Protein AF-Q63VU5-F1 (afdb_monomer_lite)

Sequence (83 aa):
MVDTIKSLDDALRESIDESNIAIEGFQRISDLLKVIEHLASANGIAHITTVAKEASLIALEYGDIASTGRGAFEASRKEVLHG

pLDDT: mean 79.95, std 14.57, range [39.06, 96.88]

Radius of gyration: 18.9 Å; chains: 1; bounding box: 36×34×50 Å

Structure (mmCIF, N/CA/C/O backbone):
data_AF-Q63VU5-F1
#
_entry.id   AF-Q63VU5-F1
#
loop_
_atom_site.group_PDB
_atom_site.id
_atom_site.type_symbol
_atom_site.label_atom_id
_atom_site.label_alt_id
_atom_site.label_comp_id
_atom_site.label_asym_id
_atom_site.label_entity_id
_atom_site.label_seq_id
_atom_site.pdbx_PDB_ins_code
_atom_site.Cartn_x
_atom_site.Cartn_y
_atom_site.Cartn_z
_atom_site.occupancy
_atom_site.B_iso_or_equiv
_atom_site.auth_seq_id
_atom_site.auth_comp_id
_atom_site.auth_asym_id
_atom_site.auth_atom_id
_atom_site.pdbx_PDB_model_num
ATOM 1 N N . MET A 1 1 ? 20.288 -28.190 -26.566 1.00 39.06 1 MET A N 1
ATOM 2 C CA . MET A 1 1 ? 19.533 -27.254 -25.713 1.00 39.06 1 MET A CA 1
ATOM 3 C C . MET A 1 1 ? 19.849 -25.875 -26.244 1.00 39.06 1 MET A C 1
ATOM 5 O O . MET A 1 1 ? 21.017 -25.519 -26.254 1.00 39.06 1 MET A O 1
ATOM 9 N N . VAL A 1 2 ? 18.873 -25.197 -26.848 1.00 41.75 2 VAL A N 1
ATOM 10 C CA . VAL A 1 2 ? 19.049 -23.804 -27.271 1.00 41.75 2 VAL A CA 1
ATOM 11 C C . VAL A 1 2 ? 18.809 -22.983 -26.016 1.00 41.75 2 VAL A C 1
ATOM 13 O O . VAL A 1 2 ? 17.686 -22.970 -25.519 1.00 41.75 2 VAL A O 1
ATOM 16 N N . ASP A 1 3 ? 19.865 -22.383 -25.474 1.00 43.16 3 ASP A N 1
ATOM 17 C CA . ASP A 1 3 ? 19.724 -21.290 -24.520 1.00 43.16 3 ASP A CA 1
ATOM 18 C C . ASP A 1 3 ? 19.005 -20.169 -25.263 1.00 43.16 3 ASP A C 1
ATOM 20 O O . ASP A 1 3 ? 19.573 -19.488 -26.119 1.00 43.16 3 ASP A O 1
ATOM 24 N N . THR A 1 4 ? 17.700 -20.067 -25.028 1.00 52.31 4 THR A N 1
ATOM 25 C CA . THR A 1 4 ? 16.862 -19.024 -25.600 1.00 52.31 4 THR A CA 1
ATOM 26 C C . THR A 1 4 ? 17.348 -17.706 -25.017 1.00 52.31 4 THR A C 1
ATOM 28 O O . THR A 1 4 ? 16.997 -17.353 -23.893 1.00 52.31 4 THR A O 1
ATOM 31 N N . ILE A 1 5 ? 18.195 -16.991 -25.757 1.00 57.38 5 ILE A N 1
ATOM 32 C CA . ILE A 1 5 ? 18.475 -15.584 -25.485 1.00 57.38 5 ILE A CA 1
ATOM 33 C C . ILE A 1 5 ? 17.108 -14.893 -25.516 1.00 57.38 5 ILE A C 1
ATOM 35 O O . ILE A 1 5 ? 16.526 -14.736 -26.590 1.00 57.38 5 ILE A O 1
ATOM 39 N N . LYS A 1 6 ? 16.553 -14.561 -24.341 1.00 60.88 6 LYS A N 1
ATOM 40 C CA . LYS A 1 6 ? 15.363 -13.707 -24.253 1.00 60.88 6 LYS A CA 1
ATOM 41 C C . LYS A 1 6 ? 15.702 -12.416 -24.982 1.00 60.88 6 LYS A C 1
ATOM 43 O O . LYS A 1 6 ? 16.762 -11.836 -24.730 1.00 60.88 6 LYS A O 1
ATOM 48 N N . SER A 1 7 ? 14.846 -12.000 -25.914 1.00 75.06 7 SER A N 1
ATOM 49 C CA . SER A 1 7 ? 15.070 -10.725 -26.581 1.00 75.06 7 SER A CA 1
ATOM 50 C C . SER A 1 7 ? 15.013 -9.612 -25.534 1.00 75.06 7 SER A C 1
ATOM 52 O O . SER A 1 7 ? 14.336 -9.739 -24.509 1.00 75.06 7 SER A O 1
ATOM 54 N N . LEU A 1 8 ? 15.752 -8.529 -25.774 1.00 66.00 8 LEU A N 1
ATOM 55 C CA . LEU A 1 8 ? 15.741 -7.365 -24.893 1.00 66.00 8 LEU A CA 1
ATOM 56 C C . LEU A 1 8 ? 14.299 -6.886 -24.649 1.00 66.00 8 LEU A C 1
ATOM 58 O O . LEU A 1 8 ? 13.942 -6.613 -23.511 1.00 66.00 8 LEU A O 1
ATOM 62 N N . ASP A 1 9 ? 13.448 -6.899 -25.676 1.00 64.88 9 ASP A N 1
ATOM 63 C CA . ASP A 1 9 ? 12.034 -6.530 -25.565 1.00 64.88 9 ASP A CA 1
ATOM 64 C C . ASP A 1 9 ? 11.218 -7.470 -24.665 1.00 64.88 9 ASP A C 1
ATOM 66 O O . ASP A 1 9 ? 10.364 -6.993 -23.916 1.00 64.88 9 ASP A O 1
ATOM 70 N N . ASP A 1 10 ? 11.487 -8.780 -24.682 1.00 73.88 10 ASP A N 1
ATOM 71 C CA . ASP A 1 10 ? 10.788 -9.744 -23.818 1.00 73.88 10 ASP A CA 1
ATOM 72 C C . ASP A 1 10 ? 11.141 -9.518 -22.346 1.00 73.88 10 ASP A C 1
ATOM 74 O O . ASP A 1 10 ? 10.253 -9.421 -21.499 1.00 73.88 10 ASP A O 1
ATOM 78 N N . ALA A 1 11 ? 12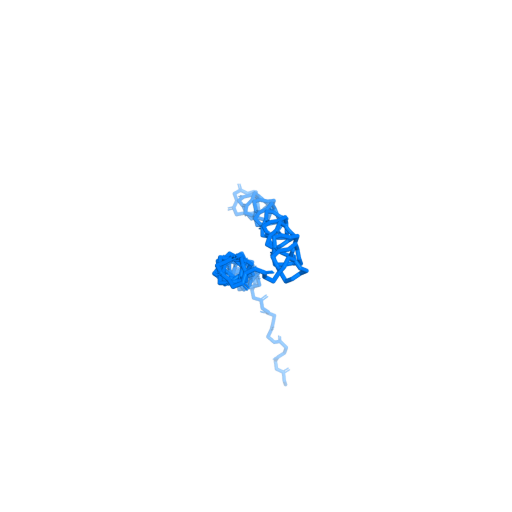.434 -9.358 -22.050 1.00 68.62 11 ALA A N 1
ATOM 79 C CA . ALA A 1 11 ? 12.899 -9.041 -20.702 1.00 68.62 11 ALA A CA 1
ATOM 80 C C . ALA A 1 11 ? 12.356 -7.683 -20.230 1.00 68.62 11 ALA A C 1
ATOM 82 O O . ALA A 1 11 ? 11.978 -7.523 -19.067 1.00 68.62 11 ALA A O 1
ATOM 83 N N . LEU A 1 12 ? 12.272 -6.709 -21.144 1.00 62.62 12 LEU A N 1
ATOM 84 C CA . LEU A 1 12 ? 11.749 -5.393 -20.815 1.00 62.62 12 LEU A CA 1
ATOM 85 C C . LEU A 1 12 ? 10.239 -5.417 -20.537 1.00 62.62 12 LEU A C 1
ATOM 87 O O . LEU A 1 12 ? 9.752 -4.674 -19.687 1.00 62.62 12 LEU A O 1
ATOM 91 N N . ARG A 1 13 ? 9.487 -6.248 -21.261 1.00 66.00 13 ARG A N 1
ATOM 92 C CA . ARG A 1 13 ? 8.040 -6.401 -21.087 1.00 66.00 13 ARG A CA 1
ATOM 93 C C . ARG A 1 13 ? 7.700 -7.113 -19.781 1.00 66.00 13 ARG A C 1
ATOM 95 O O . ARG A 1 13 ? 6.840 -6.626 -19.053 1.00 66.00 13 ARG A O 1
ATOM 102 N N . GLU A 1 14 ? 8.408 -8.195 -19.459 1.00 70.81 14 GLU A N 1
ATOM 103 C CA . GLU A 1 14 ? 8.242 -8.919 -18.190 1.00 70.81 14 GLU A CA 1
ATOM 104 C C . GLU A 1 14 ? 8.494 -8.003 -16.982 1.00 70.81 14 GLU A C 1
ATOM 106 O O . GLU A 1 14 ? 7.689 -7.974 -16.054 1.00 70.81 14 GLU A O 1
ATOM 111 N N . SER A 1 15 ? 9.536 -7.165 -17.032 1.00 64.75 15 SER A N 1
ATOM 112 C CA . SER A 1 15 ? 9.832 -6.197 -15.966 1.00 64.75 15 SER A CA 1
ATOM 113 C C . SER A 1 15 ? 8.721 -5.150 -15.759 1.00 64.75 15 SER A C 1
ATOM 115 O O . SER A 1 15 ? 8.455 -4.750 -14.620 1.00 64.75 15 SER A O 1
ATOM 117 N N . ILE A 1 16 ? 8.042 -4.715 -16.829 1.00 65.69 16 ILE A N 1
ATOM 118 C CA . ILE A 1 16 ? 6.905 -3.779 -16.733 1.00 65.69 16 ILE A CA 1
ATOM 119 C C . ILE A 1 16 ? 5.695 -4.466 -16.108 1.00 65.69 16 ILE A C 1
ATOM 121 O O . ILE A 1 16 ? 5.044 -3.882 -15.239 1.00 65.69 16 ILE A O 1
ATOM 125 N N . ASP A 1 17 ? 5.396 -5.690 -16.542 1.00 69.94 17 ASP A N 1
ATOM 126 C CA . ASP A 1 17 ? 4.256 -6.450 -16.036 1.00 69.94 17 ASP A CA 1
ATOM 127 C C . ASP A 1 17 ? 4.433 -6.756 -14.539 1.00 69.94 17 ASP A C 1
ATOM 129 O O . ASP A 1 17 ? 3.515 -6.514 -13.754 1.00 69.94 17 ASP A O 1
ATOM 133 N N . GLU A 1 18 ? 5.632 -7.164 -14.108 1.00 70.00 18 GLU A N 1
ATOM 134 C CA . GLU A 1 18 ? 5.965 -7.358 -12.688 1.00 70.00 18 GLU A CA 1
ATOM 135 C C . GLU A 1 18 ? 5.824 -6.066 -11.869 1.00 70.00 18 GLU A C 1
ATOM 137 O O . GLU A 1 18 ? 5.237 -6.078 -10.784 1.00 70.00 18 GLU A O 1
ATOM 142 N N . SER A 1 19 ? 6.296 -4.933 -12.403 1.00 70.06 19 SER A N 1
ATOM 143 C CA . SER A 1 19 ? 6.177 -3.633 -11.729 1.00 70.06 19 SER A CA 1
ATOM 144 C C . SER A 1 19 ? 4.714 -3.197 -11.581 1.00 70.06 19 SER A C 1
ATOM 146 O O . SER A 1 19 ? 4.319 -2.717 -10.520 1.00 70.06 19 SER A O 1
ATOM 148 N N . ASN A 1 20 ? 3.881 -3.397 -12.608 1.00 72.62 20 ASN A N 1
ATOM 149 C CA . ASN A 1 20 ? 2.449 -3.087 -12.545 1.00 72.62 20 ASN A CA 1
ATOM 150 C C . ASN A 1 20 ? 1.714 -3.982 -11.539 1.00 72.62 20 ASN A C 1
ATOM 152 O O . ASN A 1 20 ? 0.916 -3.480 -10.747 1.00 72.62 20 ASN A O 1
ATOM 156 N N . ILE A 1 21 ? 2.018 -5.284 -11.526 1.00 75.50 21 ILE A N 1
ATOM 157 C CA . ILE A 1 21 ? 1.455 -6.231 -10.553 1.00 75.50 21 ILE A CA 1
ATOM 158 C C . ILE A 1 21 ? 1.833 -5.819 -9.124 1.00 75.50 21 ILE A C 1
ATOM 160 O O . ILE A 1 21 ? 0.985 -5.865 -8.231 1.00 75.50 21 ILE A O 1
ATOM 164 N N . ALA A 1 22 ? 3.074 -5.376 -8.902 1.00 79.81 22 ALA A N 1
ATOM 165 C CA . ALA A 1 22 ? 3.525 -4.903 -7.598 1.00 79.81 22 ALA A CA 1
ATOM 166 C C . ALA A 1 22 ? 2.760 -3.647 -7.142 1.00 79.81 22 ALA A C 1
ATOM 168 O O . ALA A 1 22 ? 2.252 -3.621 -6.020 1.00 79.81 22 ALA A O 1
ATOM 169 N N . ILE A 1 23 ? 2.613 -2.640 -8.013 1.00 85.06 23 ILE A N 1
ATOM 170 C CA . ILE A 1 23 ? 1.873 -1.400 -7.712 1.00 85.06 23 ILE A CA 1
ATOM 171 C C . ILE A 1 23 ? 0.408 -1.708 -7.370 1.00 85.06 23 ILE A C 1
ATOM 173 O O . ILE A 1 23 ? -0.092 -1.277 -6.329 1.00 85.06 23 ILE A O 1
ATOM 177 N N . GLU A 1 24 ? -0.280 -2.497 -8.203 1.00 88.12 24 GLU A N 1
ATOM 178 C CA . GLU A 1 24 ? -1.665 -2.903 -7.934 1.00 88.12 24 GLU A CA 1
ATOM 179 C C . GLU A 1 24 ? -1.790 -3.714 -6.638 1.00 88.12 24 GLU A C 1
ATOM 181 O O . GLU A 1 24 ? -2.765 -3.560 -5.898 1.00 88.12 24 GLU A O 1
ATOM 186 N N . GLY A 1 25 ? -0.808 -4.570 -6.346 1.00 87.69 25 GLY A N 1
ATOM 187 C CA . GLY A 1 25 ? -0.748 -5.351 -5.115 1.00 87.69 25 GLY A CA 1
ATOM 188 C C . GLY A 1 25 ? -0.703 -4.466 -3.872 1.00 87.69 25 GLY A C 1
ATOM 189 O O . GLY A 1 25 ? -1.523 -4.636 -2.968 1.00 87.69 25 GLY A O 1
ATOM 190 N N . PHE A 1 26 ? 0.196 -3.479 -3.849 1.00 89.81 26 PHE A N 1
ATOM 191 C CA . PHE A 1 26 ? 0.307 -2.522 -2.746 1.00 89.81 26 PHE A CA 1
ATOM 192 C C . PHE A 1 26 ? -0.955 -1.669 -2.576 1.00 89.81 26 PHE A C 1
ATOM 194 O O . PHE A 1 26 ? -1.419 -1.479 -1.448 1.00 89.81 26 PHE A O 1
ATOM 201 N N . GLN A 1 27 ? -1.576 -1.245 -3.681 1.00 90.25 27 GLN A N 1
ATOM 202 C CA . GLN A 1 27 ? -2.844 -0.513 -3.649 1.00 90.25 27 GLN A CA 1
ATOM 203 C C . GLN A 1 27 ? -3.960 -1.346 -2.996 1.00 90.25 27 GLN A C 1
ATOM 205 O O . GLN A 1 27 ? -4.631 -0.881 -2.075 1.00 90.25 27 GLN A O 1
ATOM 210 N N . ARG A 1 28 ? -4.118 -2.611 -3.413 1.00 92.06 28 ARG A N 1
ATOM 211 C CA . ARG A 1 28 ? -5.127 -3.525 -2.849 1.00 92.06 28 ARG A CA 1
ATOM 212 C C . ARG A 1 28 ? -4.882 -3.817 -1.369 1.00 92.06 28 ARG A C 1
ATOM 214 O O . ARG A 1 28 ? -5.839 -3.892 -0.601 1.00 92.06 28 ARG A O 1
ATOM 221 N N . ILE A 1 29 ? -3.620 -3.973 -0.960 1.00 92.69 29 ILE A N 1
ATOM 222 C CA . ILE A 1 29 ? -3.252 -4.153 0.452 1.00 92.69 29 ILE A CA 1
ATOM 223 C C . ILE A 1 29 ? -3.649 -2.916 1.266 1.00 92.69 29 ILE A C 1
ATOM 225 O O . ILE A 1 29 ? -4.272 -3.067 2.317 1.00 92.69 29 ILE A O 1
ATOM 229 N N . SER A 1 30 ? -3.355 -1.706 0.776 1.00 93.69 30 SER A N 1
ATOM 230 C CA . SER A 1 30 ? -3.773 -0.463 1.438 1.00 93.69 30 SER A CA 1
ATOM 231 C C . SER A 1 30 ? -5.294 -0.387 1.598 1.00 93.69 30 SER A C 1
ATOM 233 O O . SER A 1 30 ? -5.779 -0.075 2.685 1.00 93.69 30 SER A O 1
ATOM 235 N N . ASP A 1 31 ? -6.060 -0.727 0.561 1.00 93.31 31 ASP A N 1
ATOM 236 C CA . ASP A 1 31 ? -7.523 -0.681 0.621 1.00 93.31 31 ASP A CA 1
ATOM 237 C C . ASP A 1 31 ? -8.100 -1.689 1.627 1.00 93.31 31 ASP A C 1
ATOM 239 O O . ASP A 1 31 ? -8.986 -1.344 2.412 1.00 93.31 31 ASP A O 1
ATOM 243 N N . LEU A 1 32 ? -7.555 -2.910 1.683 1.00 95.94 32 LEU A N 1
ATOM 244 C CA . LEU A 1 32 ? -7.934 -3.901 2.698 1.00 95.94 32 LEU A CA 1
ATOM 245 C C . LEU A 1 32 ? -7.615 -3.418 4.119 1.00 95.94 32 LEU A C 1
ATOM 247 O O . LEU A 1 32 ? -8.429 -3.588 5.028 1.00 95.94 32 LEU A O 1
ATOM 251 N N . LEU A 1 33 ? -6.457 -2.789 4.318 1.00 95.69 33 LEU A N 1
ATOM 252 C CA . LEU A 1 33 ? -6.051 -2.265 5.621 1.00 95.69 33 LEU A CA 1
ATOM 253 C C . LEU A 1 33 ? -6.938 -1.103 6.076 1.00 95.69 33 LEU A C 1
ATOM 255 O O . LEU A 1 33 ? -7.307 -1.065 7.246 1.00 95.69 33 LEU A O 1
ATOM 259 N N . LYS A 1 34 ? -7.382 -0.229 5.166 1.00 94.94 34 LYS A N 1
ATOM 260 C CA . LYS A 1 34 ? -8.381 0.813 5.476 1.00 94.94 34 LYS A CA 1
ATOM 261 C C . LYS A 1 34 ? -9.719 0.219 5.917 1.00 94.94 34 LYS A C 1
ATOM 263 O O . LYS A 1 34 ? -10.355 0.745 6.830 1.00 94.94 34 LYS A O 1
ATOM 268 N N . VAL A 1 35 ? -10.152 -0.889 5.309 1.00 96.56 35 VAL A N 1
ATOM 269 C CA . VAL A 1 35 ? -11.365 -1.605 5.748 1.00 96.56 35 VAL A CA 1
ATOM 270 C C . VAL A 1 35 ? -11.176 -2.169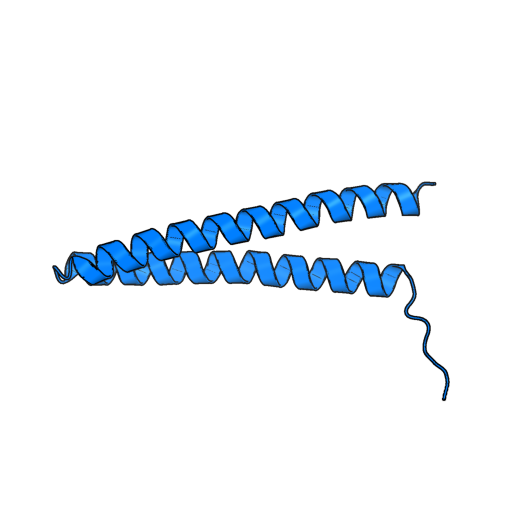 7.158 1.00 96.56 35 VAL A C 1
ATOM 272 O O . VAL A 1 35 ? -12.057 -2.013 8.003 1.00 96.56 35 VAL A O 1
ATOM 275 N N . ILE A 1 36 ? -10.024 -2.783 7.440 1.00 94.62 36 ILE A N 1
ATOM 276 C CA . ILE A 1 36 ? -9.700 -3.314 8.772 1.00 94.62 36 ILE A CA 1
ATOM 277 C C . ILE A 1 36 ? -9.638 -2.189 9.812 1.00 94.62 36 ILE A C 1
ATOM 279 O O . ILE A 1 36 ? -10.211 -2.336 10.889 1.00 94.62 36 ILE A O 1
ATOM 283 N N . GLU A 1 37 ? -9.004 -1.058 9.490 1.00 96.12 37 GLU A N 1
ATOM 284 C CA . GLU A 1 37 ? -8.969 0.139 10.337 1.00 96.12 37 GLU A CA 1
ATOM 285 C C . GLU A 1 37 ? -10.387 0.611 10.671 1.00 96.12 37 GLU A C 1
ATOM 287 O O . GLU A 1 37 ? -10.715 0.832 11.840 1.00 96.12 37 GLU A O 1
ATOM 292 N N . HIS A 1 38 ? -11.247 0.723 9.655 1.00 95.50 38 HIS A N 1
ATOM 293 C CA . HIS A 1 38 ? -12.628 1.156 9.829 1.00 95.50 38 HIS A CA 1
ATOM 294 C C . HIS A 1 38 ? -13.413 0.211 10.748 1.00 95.50 38 HIS A C 1
ATOM 296 O O . HIS A 1 38 ? -14.065 0.665 11.690 1.00 95.50 38 HIS A O 1
ATOM 302 N N . LEU A 1 39 ? -13.312 -1.103 10.523 1.00 96.81 39 LEU A N 1
ATOM 303 C CA . LEU A 1 39 ? -13.974 -2.110 11.354 1.00 96.81 39 LEU A CA 1
ATOM 304 C C . LEU A 1 39 ? -13.436 -2.106 12.790 1.00 96.81 39 LEU A C 1
ATOM 306 O O . LEU A 1 39 ? -14.220 -2.166 13.737 1.00 96.81 39 LEU A O 1
ATOM 310 N N . ALA A 1 40 ? -12.121 -2.001 12.976 1.00 95.81 40 ALA A N 1
ATOM 311 C CA . ALA A 1 40 ? -11.503 -1.932 14.296 1.00 95.81 40 ALA A CA 1
ATOM 312 C C . ALA A 1 40 ? -11.946 -0.685 15.069 1.00 95.81 40 ALA A C 1
ATOM 314 O O . ALA A 1 40 ? -12.319 -0.785 16.239 1.00 95.81 40 ALA A O 1
ATOM 315 N N . SER A 1 41 ? -11.981 0.467 14.396 1.00 95.31 41 SER A N 1
ATOM 316 C CA . SER A 1 41 ? -12.467 1.729 14.951 1.00 95.31 41 SER A CA 1
ATOM 317 C C . SER A 1 41 ? -13.935 1.631 15.374 1.00 95.31 41 SER A C 1
ATOM 319 O O . SER A 1 41 ? -14.270 1.961 16.512 1.00 95.31 41 SER A O 1
ATOM 321 N N . ALA A 1 42 ? -14.796 1.070 14.517 1.00 96.31 42 ALA A N 1
ATOM 322 C CA . ALA A 1 42 ? -16.216 0.872 14.810 1.00 96.31 42 ALA A CA 1
ATOM 323 C C . ALA A 1 42 ? -16.470 -0.047 16.021 1.00 96.31 42 ALA A C 1
ATOM 325 O O . ALA A 1 42 ? -17.477 0.103 16.708 1.00 96.31 42 ALA A O 1
ATOM 326 N N . ASN A 1 43 ? -15.548 -0.972 16.306 1.00 96.31 43 ASN A N 1
ATOM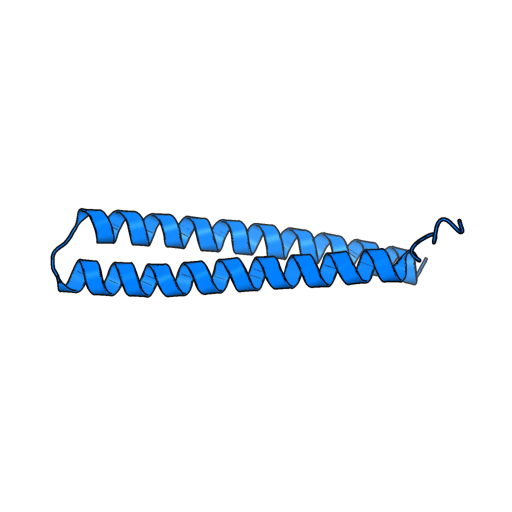 327 C CA . ASN A 1 43 ? -15.619 -1.886 17.448 1.00 96.31 43 ASN A CA 1
ATOM 328 C C . ASN A 1 43 ? -14.825 -1.398 18.678 1.00 96.31 43 ASN A C 1
ATOM 330 O O . ASN A 1 43 ? -14.736 -2.117 19.672 1.00 96.31 43 ASN A O 1
ATOM 334 N N . GLY A 1 44 ? -14.228 -0.201 18.633 1.00 95.19 44 GLY A N 1
ATOM 335 C CA . GLY A 1 44 ? -13.449 0.360 19.744 1.00 95.19 44 GLY A CA 1
ATOM 336 C C . GLY A 1 44 ? -12.103 -0.334 19.998 1.00 95.19 44 GLY A C 1
ATOM 337 O O . GLY A 1 44 ? -11.551 -0.234 21.094 1.00 95.19 44 GLY A O 1
ATOM 338 N N . ILE A 1 45 ? -11.550 -1.037 19.006 1.00 96.88 45 ILE A N 1
ATOM 339 C CA . ILE A 1 45 ? -10.310 -1.811 19.140 1.00 96.88 45 ILE A CA 1
ATOM 340 C C . ILE A 1 45 ? -9.105 -0.953 18.728 1.00 96.88 45 ILE A C 1
ATOM 342 O O . ILE A 1 45 ? -8.531 -1.117 17.652 1.00 96.88 45 ILE A O 1
ATOM 346 N N . 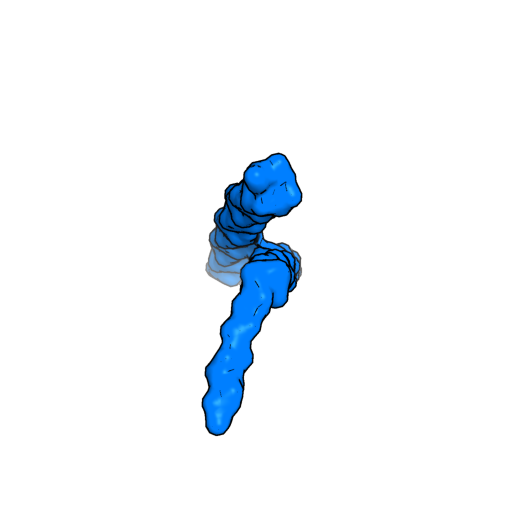ALA A 1 46 ? -8.695 -0.042 19.615 1.00 94.00 46 ALA A N 1
ATOM 347 C CA . ALA A 1 46 ? -7.690 0.987 19.321 1.00 94.00 46 ALA A CA 1
ATOM 348 C C . ALA A 1 46 ? -6.351 0.447 18.776 1.00 94.00 46 ALA A C 1
ATOM 350 O O . ALA A 1 46 ? -5.763 1.051 17.883 1.00 94.00 46 ALA A O 1
ATOM 351 N N . HIS A 1 47 ? -5.869 -0.695 19.279 1.00 94.81 47 HIS A N 1
ATOM 352 C CA . HIS A 1 47 ? -4.590 -1.258 18.832 1.00 94.81 47 HIS A CA 1
ATOM 353 C C . HIS A 1 47 ? -4.629 -1.714 17.366 1.00 94.81 47 HIS A C 1
ATOM 355 O O . HIS A 1 47 ? -3.683 -1.451 16.628 1.00 94.81 47 HIS A O 1
ATOM 361 N N . ILE A 1 48 ? -5.725 -2.344 16.925 1.00 93.38 48 ILE A N 1
ATOM 362 C CA . ILE A 1 48 ? -5.881 -2.776 15.529 1.00 93.38 48 ILE A CA 1
ATOM 363 C C . ILE A 1 48 ? -6.050 -1.558 14.626 1.00 93.38 48 ILE A C 1
ATOM 365 O O . ILE A 1 48 ? -5.447 -1.526 13.560 1.00 93.38 48 ILE A O 1
ATOM 369 N N . THR A 1 49 ? -6.795 -0.537 15.062 1.00 95.19 49 THR A N 1
ATOM 370 C CA . THR A 1 49 ? -6.935 0.721 14.313 1.00 95.19 49 THR A CA 1
ATOM 371 C C . THR A 1 49 ? -5.570 1.344 14.022 1.00 95.19 49 THR A C 1
ATOM 373 O O . THR A 1 49 ? -5.269 1.653 12.872 1.00 95.19 49 THR A O 1
ATOM 376 N N . THR A 1 50 ? -4.712 1.471 15.039 1.00 94.62 50 THR A N 1
ATOM 377 C CA . THR A 1 50 ? -3.363 2.031 14.869 1.00 94.62 50 THR A CA 1
ATOM 378 C C . THR A 1 50 ? -2.504 1.171 13.945 1.00 94.62 50 THR A C 1
ATOM 380 O O . THR A 1 50 ? -1.900 1.699 13.017 1.00 94.62 50 THR A O 1
ATOM 383 N N . VAL A 1 51 ? -2.472 -0.150 14.151 1.00 95.75 51 VAL A N 1
ATOM 384 C CA . VAL A 1 51 ? -1.662 -1.060 13.321 1.00 95.75 51 VAL A CA 1
ATOM 385 C C . VAL A 1 51 ? -2.117 -1.043 11.861 1.00 95.75 51 VAL A C 1
ATOM 387 O O . VAL A 1 51 ? -1.281 -0.974 10.965 1.00 95.75 51 VAL A O 1
ATOM 390 N N . ALA A 1 52 ? -3.426 -1.077 11.607 1.00 93.12 52 ALA A N 1
ATOM 391 C CA . ALA A 1 52 ? -3.978 -1.063 10.255 1.00 93.12 52 ALA A CA 1
ATOM 392 C C . ALA A 1 52 ? -3.680 0.257 9.529 1.00 93.12 52 ALA A C 1
ATOM 394 O O . ALA A 1 52 ? -3.297 0.243 8.358 1.00 93.12 52 ALA A O 1
ATOM 395 N N . LYS A 1 53 ? -3.772 1.384 10.243 1.00 92.94 53 LYS A N 1
ATOM 396 C CA . LYS A 1 53 ? -3.420 2.703 9.716 1.00 92.94 53 LYS A CA 1
ATOM 397 C C . LYS A 1 53 ? -1.941 2.793 9.330 1.00 92.94 53 LYS A C 1
ATOM 399 O O . LYS A 1 53 ? -1.631 3.181 8.207 1.00 92.94 53 LYS A O 1
ATOM 404 N N . GLU A 1 54 ? -1.037 2.402 10.2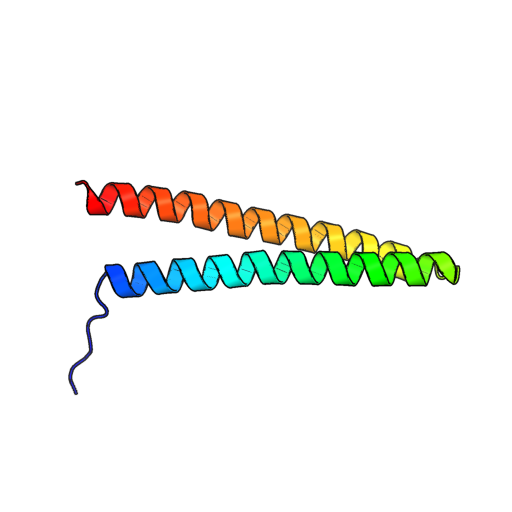30 1.00 94.44 54 GLU A N 1
ATOM 405 C CA . GLU A 1 54 ? 0.413 2.402 9.971 1.00 94.44 54 GLU A CA 1
ATOM 406 C C . GLU A 1 54 ? 0.775 1.469 8.807 1.00 94.44 54 GLU A C 1
ATOM 408 O O . GLU A 1 54 ? 1.482 1.857 7.879 1.00 94.44 54 GLU A O 1
ATOM 413 N N . ALA A 1 55 ? 0.218 0.256 8.788 1.00 90.31 55 ALA A N 1
ATOM 414 C CA . ALA A 1 55 ? 0.447 -0.689 7.701 1.00 90.31 55 ALA A CA 1
ATOM 415 C C . ALA A 1 55 ? -0.074 -0.164 6.350 1.00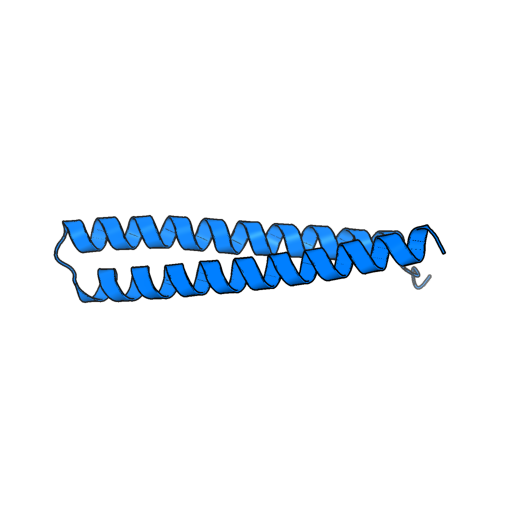 90.31 55 ALA A C 1
ATOM 417 O O . ALA A 1 55 ? 0.554 -0.406 5.320 1.00 90.31 55 ALA A O 1
ATOM 418 N N . SER A 1 56 ? -1.194 0.573 6.331 1.00 91.56 56 SER A N 1
ATOM 419 C CA . SER A 1 56 ? -1.703 1.191 5.101 1.00 91.56 56 SER A CA 1
ATOM 420 C C . SER A 1 56 ? -0.759 2.272 4.579 1.00 91.56 56 SER A C 1
ATOM 422 O O . SER A 1 56 ? -0.626 2.409 3.365 1.00 91.56 56 SER A O 1
ATOM 424 N N . LEU A 1 57 ? -0.128 3.054 5.459 1.00 90.88 57 LEU A N 1
ATOM 425 C CA . LEU A 1 57 ? 0.849 4.070 5.056 1.00 90.88 57 LEU A CA 1
ATOM 426 C C . LEU A 1 57 ? 2.090 3.421 4.438 1.00 90.88 57 LEU A C 1
ATOM 428 O O . LEU A 1 57 ? 2.506 3.824 3.357 1.00 90.88 57 LEU A O 1
ATOM 432 N N . ILE A 1 58 ? 2.605 2.362 5.068 1.00 89.81 58 ILE A N 1
ATOM 433 C CA . ILE A 1 58 ? 3.728 1.581 4.535 1.00 89.81 58 ILE A CA 1
ATOM 434 C C . ILE A 1 58 ? 3.365 0.986 3.168 1.00 89.81 58 ILE A C 1
ATOM 436 O O . ILE A 1 58 ? 4.145 1.076 2.227 1.00 89.81 58 ILE A O 1
ATOM 440 N N . ALA A 1 59 ? 2.171 0.405 3.021 1.00 88.06 59 ALA A N 1
ATOM 441 C CA . ALA A 1 59 ? 1.737 -0.153 1.741 1.00 88.06 59 ALA A CA 1
ATOM 442 C C . ALA A 1 59 ? 1.722 0.905 0.622 1.00 88.06 59 ALA A C 1
ATOM 444 O O . ALA A 1 59 ? 2.170 0.617 -0.484 1.00 88.06 59 ALA A O 1
ATOM 445 N N . LEU A 1 60 ? 1.267 2.129 0.909 1.00 88.38 60 LEU A N 1
ATOM 446 C CA . LEU A 1 60 ? 1.296 3.231 -0.059 1.00 88.38 60 LEU A CA 1
ATOM 447 C C . LEU A 1 60 ? 2.729 3.648 -0.412 1.00 88.38 60 LEU A C 1
ATOM 449 O O . LEU A 1 60 ? 3.040 3.771 -1.592 1.00 88.38 60 LEU A O 1
ATOM 453 N N . GLU A 1 61 ? 3.610 3.784 0.581 1.00 88.31 61 GLU A N 1
ATOM 454 C CA . GLU A 1 61 ? 5.018 4.147 0.364 1.00 88.31 61 GLU A CA 1
ATOM 455 C C . GLU A 1 61 ? 5.730 3.147 -0.561 1.00 88.31 61 GLU A C 1
ATOM 457 O O . GLU A 1 61 ? 6.400 3.536 -1.518 1.00 88.31 61 GLU A O 1
ATOM 462 N N . TYR A 1 62 ? 5.540 1.845 -0.336 1.00 82.88 62 TYR A N 1
ATOM 463 C CA . TYR A 1 62 ? 6.116 0.821 -1.210 1.00 82.88 62 TYR A CA 1
ATOM 464 C C . TYR A 1 62 ? 5.469 0.797 -2.605 1.00 82.88 62 TYR A C 1
ATOM 466 O O . TYR A 1 62 ? 6.158 0.518 -3.589 1.00 82.88 62 TYR A O 1
ATOM 474 N N . GLY A 1 63 ? 4.182 1.141 -2.714 1.00 86.81 63 GLY A N 1
ATOM 475 C CA . GLY A 1 63 ? 3.516 1.369 -3.999 1.00 86.81 63 GLY A CA 1
ATOM 476 C C . GLY A 1 63 ? 4.143 2.523 -4.792 1.00 86.81 63 GLY A C 1
ATOM 477 O O . GLY A 1 63 ? 4.416 2.377 -5.985 1.00 86.81 63 GLY A O 1
ATOM 478 N N . ASP A 1 64 ? 4.456 3.636 -4.126 1.00 81.12 64 ASP A N 1
ATOM 479 C CA . ASP A 1 64 ? 5.109 4.804 -4.732 1.00 81.12 64 ASP A CA 1
ATOM 480 C C . ASP A 1 64 ? 6.554 4.502 -5.161 1.00 81.12 64 ASP A C 1
ATOM 482 O O . ASP A 1 64 ? 6.993 4.913 -6.243 1.00 81.12 64 ASP A O 1
ATOM 486 N N . ILE A 1 65 ? 7.292 3.726 -4.360 1.00 80.81 65 ILE A N 1
ATOM 487 C CA . ILE A 1 65 ? 8.633 3.243 -4.719 1.00 80.81 65 ILE A CA 1
ATOM 488 C C . ILE A 1 65 ? 8.564 2.363 -5.975 1.00 80.81 65 ILE A C 1
ATOM 490 O O . ILE A 1 65 ? 9.340 2.571 -6.913 1.00 80.81 65 ILE A O 1
ATOM 494 N N . ALA A 1 66 ? 7.612 1.426 -6.038 1.00 78.44 66 ALA A N 1
ATOM 495 C CA . ALA A 1 66 ? 7.407 0.579 -7.213 1.00 78.44 66 ALA A CA 1
ATOM 496 C C . ALA A 1 66 ? 7.035 1.406 -8.463 1.00 78.44 66 ALA A C 1
ATOM 498 O O . ALA A 1 66 ? 7.556 1.161 -9.554 1.00 78.44 66 ALA A O 1
ATOM 499 N N . SER A 1 67 ? 6.207 2.443 -8.299 1.00 79.62 67 SER A N 1
ATOM 500 C CA . SER A 1 67 ? 5.849 3.396 -9.361 1.00 79.62 67 SER A CA 1
ATOM 501 C C . SER A 1 67 ? 7.055 4.198 -9.868 1.00 79.62 67 SER A C 1
ATOM 503 O O . SER A 1 67 ? 7.249 4.363 -11.075 1.00 79.62 67 SER A O 1
ATOM 505 N N . THR A 1 68 ? 7.929 4.635 -8.961 1.00 76.75 68 THR A N 1
ATOM 506 C CA . THR A 1 68 ? 9.153 5.371 -9.309 1.00 76.75 68 THR A CA 1
ATOM 507 C C . THR A 1 68 ? 10.140 4.488 -10.078 1.00 76.75 68 THR A C 1
ATOM 509 O O . THR A 1 68 ? 10.693 4.919 -11.093 1.00 76.75 68 THR A O 1
ATOM 512 N N . GLY A 1 69 ? 10.315 3.233 -9.644 1.00 70.88 69 GLY A N 1
ATOM 513 C CA . GLY A 1 69 ? 11.123 2.235 -10.351 1.00 70.88 69 GLY A CA 1
ATOM 514 C C . GLY A 1 69 ? 10.636 2.000 -11.783 1.00 70.88 69 GLY A C 1
ATOM 515 O O . GLY A 1 69 ? 11.439 2.000 -12.719 1.00 70.88 69 GLY A O 1
ATOM 516 N N . ARG A 1 70 ? 9.314 1.921 -11.978 1.00 70.06 70 ARG A N 1
ATOM 517 C CA . ARG A 1 70 ? 8.694 1.848 -13.309 1.00 70.06 70 ARG A CA 1
ATOM 518 C C . ARG A 1 70 ? 8.999 3.083 -14.160 1.00 70.06 70 ARG A C 1
ATOM 520 O O . ARG A 1 70 ? 9.347 2.938 -15.329 1.00 70.06 70 ARG A O 1
ATOM 527 N N . GLY A 1 71 ? 8.874 4.288 -13.603 1.00 67.50 71 GLY A N 1
ATOM 528 C CA . GLY A 1 71 ? 9.132 5.532 -14.336 1.00 67.50 71 GLY A CA 1
ATOM 529 C C . GLY A 1 71 ? 10.572 5.633 -14.849 1.00 67.50 71 GLY A C 1
ATOM 530 O O . GLY A 1 71 ? 10.793 5.959 -16.016 1.00 67.50 71 GLY A O 1
ATOM 531 N N . ALA A 1 72 ? 11.545 5.287 -14.000 1.00 67.19 72 ALA A N 1
ATOM 532 C CA . ALA A 1 72 ? 12.956 5.232 -14.382 1.00 67.19 72 ALA A CA 1
ATOM 533 C C . ALA A 1 72 ? 13.206 4.188 -15.484 1.00 67.19 72 ALA A C 1
ATOM 535 O O . ALA A 1 72 ? 13.898 4.461 -16.463 1.00 67.19 72 ALA A O 1
ATOM 536 N N . PHE A 1 73 ? 12.579 3.020 -15.364 1.00 69.44 73 PHE A N 1
ATOM 537 C CA . PHE A 1 73 ? 12.681 1.954 -16.349 1.00 69.44 73 PHE A CA 1
ATOM 538 C C . PHE A 1 73 ? 12.077 2.330 -17.718 1.00 69.44 73 PHE A C 1
ATOM 540 O O . PHE A 1 73 ? 12.714 2.136 -18.755 1.00 69.44 73 PHE A O 1
ATOM 547 N N . GLU A 1 74 ? 10.868 2.905 -17.752 1.00 68.69 74 GLU A N 1
ATOM 548 C CA . GLU A 1 74 ? 10.230 3.365 -18.996 1.00 68.69 74 GLU A CA 1
ATOM 549 C C . GLU A 1 74 ? 11.052 4.462 -19.692 1.00 68.69 74 GLU A C 1
ATOM 551 O O . GLU A 1 74 ? 11.109 4.496 -20.926 1.00 68.69 74 GLU A O 1
ATOM 556 N N . ALA A 1 75 ? 11.702 5.338 -18.916 1.00 73.00 75 ALA A N 1
ATOM 557 C CA . ALA A 1 75 ? 12.618 6.346 -19.439 1.00 73.00 75 ALA A CA 1
ATOM 558 C C . ALA A 1 75 ? 13.834 5.696 -20.120 1.00 73.00 75 ALA A C 1
ATOM 560 O O . ALA A 1 75 ? 14.081 5.968 -21.295 1.00 73.00 75 ALA A O 1
ATOM 561 N N . SER A 1 76 ? 14.513 4.761 -19.445 1.00 69.69 76 SER A N 1
ATOM 562 C CA . SER A 1 76 ? 15.648 4.025 -20.022 1.00 69.69 76 SER A CA 1
ATOM 563 C C . SER A 1 76 ? 15.259 3.210 -21.261 1.00 69.69 76 SER A C 1
ATOM 565 O O . SER A 1 76 ? 15.998 3.185 -22.242 1.00 69.69 76 SER A O 1
ATOM 567 N N . ARG A 1 77 ? 14.070 2.590 -21.285 1.00 70.31 77 ARG A N 1
ATOM 568 C CA . ARG A 1 77 ? 13.577 1.873 -22.474 1.00 70.31 77 ARG A CA 1
ATOM 569 C C . ARG A 1 77 ? 13.400 2.799 -23.676 1.00 70.31 77 ARG A C 1
ATOM 571 O O . ARG A 1 77 ? 13.745 2.426 -24.795 1.00 70.31 77 ARG A O 1
ATOM 578 N N . LYS A 1 78 ? 12.824 3.988 -23.470 1.00 72.25 78 LYS A N 1
ATOM 579 C CA . LYS A 1 78 ? 12.647 4.968 -24.552 1.00 72.25 78 LYS A CA 1
ATOM 580 C C . LYS A 1 78 ? 13.988 5.402 -25.130 1.00 72.25 78 LYS A C 1
ATOM 582 O O . LYS A 1 78 ? 14.072 5.510 -26.346 1.00 72.25 78 LYS A O 1
ATOM 587 N N . GLU A 1 79 ? 15.006 5.610 -24.300 1.00 74.25 79 GLU A N 1
ATOM 588 C CA . GLU A 1 79 ? 16.353 5.947 -24.774 1.00 74.25 79 GLU A CA 1
ATOM 589 C C . GLU A 1 79 ? 16.947 4.834 -25.645 1.00 74.25 79 GLU A C 1
ATOM 591 O O . GLU A 1 79 ? 17.437 5.116 -26.732 1.00 74.25 79 GLU A O 1
ATOM 596 N N . VAL A 1 80 ? 16.820 3.569 -25.229 1.00 69.00 80 VAL A N 1
ATOM 597 C CA . VAL A 1 80 ? 17.354 2.417 -25.980 1.00 69.00 80 VAL A CA 1
ATOM 598 C C . VAL A 1 80 ? 16.619 2.166 -27.302 1.00 69.00 80 VAL A C 1
ATOM 600 O O . VAL A 1 80 ? 17.235 1.733 -28.266 1.00 69.00 80 VAL A O 1
ATOM 603 N N . LEU A 1 81 ? 15.311 2.428 -27.381 1.00 66.31 81 LEU A N 1
ATOM 604 C CA . LEU A 1 81 ? 14.534 2.224 -28.614 1.00 66.31 81 LEU A CA 1
ATOM 605 C C . LEU A 1 81 ? 14.728 3.334 -29.666 1.00 66.31 81 LEU A C 1
ATOM 607 O O . LEU A 1 81 ? 14.347 3.135 -30.819 1.00 66.31 81 LEU A O 1
ATOM 611 N N . HIS A 1 82 ? 15.253 4.502 -29.280 1.00 68.19 82 HIS A N 1
ATOM 612 C CA . HIS A 1 82 ? 15.411 5.667 -30.167 1.00 68.19 82 HIS A CA 1
ATOM 613 C C . HIS A 1 82 ? 16.875 6.086 -30.396 1.00 68.19 82 HIS A C 1
ATOM 615 O O . HIS A 1 82 ? 17.105 7.057 -31.121 1.00 68.19 82 HIS A O 1
ATOM 621 N N . GLY A 1 83 ? 17.839 5.393 -29.782 1.00 51.34 83 GLY A N 1
ATOM 622 C CA . GLY A 1 83 ? 19.283 5.557 -29.994 1.00 51.34 83 GLY A CA 1
ATOM 623 C C . GLY A 1 83 ? 19.871 4.397 -30.781 1.00 51.34 83 GLY A C 1
ATOM 624 O O . GLY A 1 83 ? 20.827 4.656 -31.544 1.00 51.34 83 GLY A O 1
#

Foldseek 3Di:
DPPPPQPPVNVLVVLLVVLVCLLVVLVVLLVVLVVQLVVCVVVVNVVSVVVSVVSSVVSVVSSVVSVVVNVVSVVVVVVVVVD

Organism: Burkholderia pseudomallei (strain K96243) (NCBI:txid272560)

Secondary structure (DSSP, 8-state):
-------HHHHHHHHHHHHHHHHHHHHHHHHHHHHHHHHHHHTT-HHHHHHHHHHHHHHHHHHHHHHHHHHHHHHHHHHHHH-